Protein AF-A0A376TE90-F1 (afdb_monomer)

Mean predicted aligned error: 4.36 Å

pLDDT: mean 91.31, std 10.73, range [47.34, 98.62]

Organism: Escherichia coli (NCBI:txid562)

Radius of gyration: 13.09 Å; Cα contacts (8 Å, |Δi|>4): 39; chains: 1; bounding box: 33×31×31 Å

Structure (mmCIF, N/CA/C/O backbone):
data_AF-A0A376TE90-F1
#
_entry.id   AF-A0A376TE90-F1
#
loop_
_atom_site.group_PDB
_atom_site.id
_atom_site.type_symbol
_atom_site.label_atom_id
_atom_site.label_alt_id
_atom_site.label_comp_id
_atom_site.label_asym_id
_atom_site.label_entity_id
_atom_site.label_seq_id
_atom_site.pdbx_PDB_ins_code
_atom_site.Cartn_x
_atom_site.Cartn_y
_atom_site.Cartn_z
_atom_site.occupancy
_atom_site.B_iso_or_equiv
_atom_site.auth_seq_id
_atom_site.auth_comp_id
_atom_site.auth_asym_id
_atom_site.auth_atom_id
_atom_site.pdbx_PDB_model_num
ATOM 1 N N . MET A 1 1 ? 5.077 22.603 -10.002 1.00 47.34 1 MET A N 1
ATOM 2 C CA . MET A 1 1 ? 4.186 21.550 -9.474 1.00 47.34 1 MET A CA 1
ATOM 3 C C . MET A 1 1 ? 5.014 20.283 -9.482 1.00 47.34 1 MET A C 1
ATOM 5 O O . MET A 1 1 ? 5.711 20.082 -10.464 1.00 47.34 1 MET A O 1
ATOM 9 N N . SER A 1 2 ? 5.082 19.529 -8.387 1.00 59.41 2 SER A N 1
ATOM 10 C CA . SER A 1 2 ? 5.813 18.257 -8.417 1.00 59.41 2 SER A CA 1
ATOM 11 C C . SER A 1 2 ? 5.029 17.291 -9.299 1.00 59.41 2 SER A C 1
ATOM 13 O O . SER A 1 2 ? 3.863 17.028 -9.008 1.00 59.41 2 SER A O 1
ATOM 15 N N . ASP A 1 3 ? 5.641 16.813 -10.379 1.00 80.00 3 ASP A N 1
ATOM 16 C CA . ASP A 1 3 ? 5.030 15.817 -11.255 1.00 80.00 3 ASP A CA 1
ATOM 17 C C . ASP A 1 3 ? 5.039 14.468 -10.529 1.00 80.00 3 ASP A C 1
ATOM 19 O O . ASP A 1 3 ? 6.068 13.801 -10.420 1.00 80.00 3 ASP A O 1
ATOM 23 N N . TYR A 1 4 ? 3.892 14.087 -9.966 1.00 85.69 4 TYR A N 1
ATOM 24 C CA . TYR A 1 4 ? 3.691 12.747 -9.426 1.00 85.69 4 TYR A CA 1
ATOM 25 C C . TYR A 1 4 ? 3.351 11.793 -10.571 1.00 85.69 4 TYR A C 1
ATOM 27 O O . TYR A 1 4 ? 2.426 12.042 -11.344 1.00 85.69 4 TYR A O 1
ATOM 35 N N . GLN A 1 5 ? 4.080 10.682 -10.666 1.00 90.69 5 GLN A N 1
ATOM 36 C CA . GLN A 1 5 ? 3.728 9.588 -11.564 1.00 90.69 5 GLN A CA 1
ATOM 37 C C . GLN A 1 5 ? 2.763 8.633 -10.854 1.00 90.69 5 GLN A C 1
ATOM 39 O O . GLN A 1 5 ? 3.099 8.074 -9.810 1.00 90.69 5 GLN A O 1
ATOM 44 N N . MET A 1 6 ? 1.582 8.432 -11.439 1.00 92.06 6 MET A N 1
ATOM 45 C CA . MET A 1 6 ? 0.593 7.471 -10.950 1.00 92.06 6 MET A CA 1
ATOM 46 C C . MET A 1 6 ? 0.812 6.095 -11.581 1.00 92.06 6 MET A C 1
ATOM 48 O O . MET A 1 6 ? 1.172 5.990 -12.755 1.00 92.06 6 MET A O 1
ATOM 52 N N . PHE A 1 7 ? 0.570 5.046 -10.797 1.00 93.31 7 PHE A N 1
ATOM 53 C CA . PHE A 1 7 ? 0.642 3.655 -11.234 1.00 93.31 7 PHE A CA 1
ATOM 54 C C . PHE A 1 7 ? -0.658 2.943 -10.876 1.00 93.31 7 PHE A C 1
ATOM 56 O O . PHE A 1 7 ? -1.077 2.970 -9.720 1.00 93.31 7 PHE A O 1
ATOM 63 N N . GLU A 1 8 ? -1.255 2.269 -11.856 1.00 94.75 8 GLU A N 1
ATOM 64 C CA . GLU A 1 8 ? -2.392 1.382 -11.622 1.00 94.75 8 GLU A CA 1
ATOM 65 C C . GLU A 1 8 ? -1.915 0.106 -10.927 1.00 94.75 8 GLU A C 1
ATOM 67 O O . GLU A 1 8 ? -1.086 -0.650 -11.453 1.00 94.75 8 GLU A O 1
ATOM 72 N N . VAL A 1 9 ? -2.458 -0.144 -9.740 1.00 95.62 9 VAL A N 1
ATO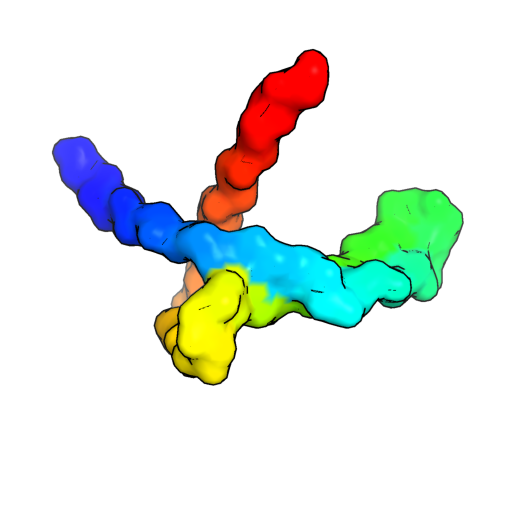M 73 C CA . VAL A 1 9 ? -2.084 -1.271 -8.885 1.00 95.62 9 VAL A CA 1
ATOM 74 C C . VAL A 1 9 ? -3.306 -2.079 -8.484 1.00 95.62 9 VAL A C 1
ATOM 76 O O . VAL A 1 9 ? -4.416 -1.563 -8.387 1.00 95.62 9 VAL A O 1
ATOM 79 N N . GLN A 1 10 ? -3.079 -3.353 -8.191 1.00 95.81 10 GLN A N 1
ATOM 80 C CA . GLN A 1 10 ? -4.063 -4.223 -7.559 1.00 95.81 10 GLN A CA 1
ATOM 81 C C . GLN A 1 10 ? -3.553 -4.697 -6.197 1.00 95.81 10 GLN A C 1
ATOM 83 O O . GLN A 1 10 ? -2.350 -4.898 -5.997 1.00 95.81 10 GLN A O 1
ATOM 88 N N . VAL A 1 11 ? -4.480 -4.916 -5.266 1.00 96.38 11 VAL A N 1
ATOM 89 C CA . VAL A 1 11 ? -4.193 -5.557 -3.981 1.00 96.38 11 VAL A CA 1
ATOM 90 C C . VAL A 1 11 ? -4.128 -7.066 -4.206 1.00 96.38 11 VAL A C 1
ATOM 92 O O . VAL A 1 11 ? -5.157 -7.708 -4.403 1.00 96.38 11 VAL A O 1
ATOM 95 N N . SER A 1 12 ? -2.925 -7.639 -4.184 1.00 97.06 12 SER A N 1
ATOM 96 C CA . SER A 1 12 ? -2.733 -9.087 -4.344 1.00 97.06 12 SER A CA 1
ATOM 97 C C . SER A 1 12 ? -2.923 -9.860 -3.040 1.00 97.06 12 SER A C 1
ATOM 99 O O . SER A 1 12 ? -3.249 -11.045 -3.066 1.00 97.06 12 SER A O 1
ATOM 101 N N . GLN A 1 13 ? -2.727 -9.200 -1.897 1.00 98.25 13 GLN A N 1
ATOM 102 C CA . GLN A 1 13 ? -2.860 -9.811 -0.580 1.00 98.25 13 GLN A CA 1
ATOM 103 C C . GLN A 1 13 ? -3.313 -8.786 0.459 1.00 98.25 13 GLN A C 1
ATOM 105 O O . GLN A 1 13 ? -2.895 -7.626 0.437 1.00 98.25 13 GLN A O 1
ATOM 110 N N . VAL A 1 14 ? -4.141 -9.250 1.396 1.00 98.12 14 VAL A N 1
ATOM 111 C CA . VAL A 1 14 ? -4.557 -8.507 2.587 1.00 98.12 14 VAL A CA 1
ATOM 112 C C . VAL A 1 14 ? -4.210 -9.339 3.816 1.00 98.12 14 VAL A C 1
ATOM 114 O O . VAL A 1 14 ? -4.750 -10.427 4.001 1.00 98.12 14 VAL A O 1
ATOM 117 N N . GLU A 1 15 ? -3.323 -8.827 4.661 1.00 98.62 15 GLU A N 1
ATOM 118 C CA . GLU A 1 15 ? -2.898 -9.473 5.905 1.00 98.62 15 GLU A CA 1
ATOM 119 C C . GLU A 1 15 ? -3.399 -8.659 7.110 1.00 98.62 15 GLU A C 1
ATOM 121 O O . GLU A 1 15 ? -2.948 -7.526 7.313 1.00 98.62 15 GLU A O 1
ATOM 126 N N . PRO A 1 16 ? -4.320 -9.186 7.934 1.00 98.25 16 PRO A N 1
ATOM 127 C CA . PRO A 1 16 ? -4.653 -8.561 9.209 1.00 98.25 16 PRO A CA 1
ATOM 128 C C . PRO A 1 16 ? -3.503 -8.779 10.201 1.00 98.25 16 PRO A C 1
ATOM 130 O O . PRO A 1 16 ? -3.134 -9.916 10.485 1.00 98.25 16 PRO A O 1
ATOM 133 N N . LEU A 1 17 ? -2.930 -7.693 10.724 1.00 98.44 17 LEU A N 1
ATOM 134 C CA . LEU A 1 17 ? -1.857 -7.758 11.726 1.00 98.44 17 LEU A CA 1
ATOM 135 C C . LEU A 1 17 ? -2.408 -7.618 13.148 1.00 98.44 17 LEU A C 1
ATOM 137 O O . LEU A 1 17 ? -1.923 -8.265 14.072 1.00 98.44 17 LEU A O 1
ATOM 141 N N . THR A 1 18 ? -3.429 -6.779 13.315 1.00 98.25 18 THR A N 1
ATOM 142 C CA . THR A 1 18 ? -4.215 -6.623 14.544 1.00 98.25 18 THR A CA 1
ATOM 143 C C . THR A 1 18 ? -5.672 -6.348 14.167 1.00 98.25 18 THR A C 1
ATOM 145 O O . THR A 1 18 ? -6.005 -6.254 12.984 1.00 98.25 18 THR A O 1
ATOM 148 N N . GLU A 1 19 ? -6.548 -6.161 15.154 1.00 97.81 19 GLU A N 1
ATOM 149 C CA . GLU A 1 19 ? -7.946 -5.778 14.908 1.00 97.81 19 GLU A CA 1
ATOM 150 C C . GLU A 1 19 ? -8.086 -4.458 14.127 1.00 97.81 19 GLU A C 1
ATOM 152 O O . GLU A 1 19 ? -9.042 -4.287 13.373 1.00 97.81 19 GLU A O 1
ATOM 157 N N . G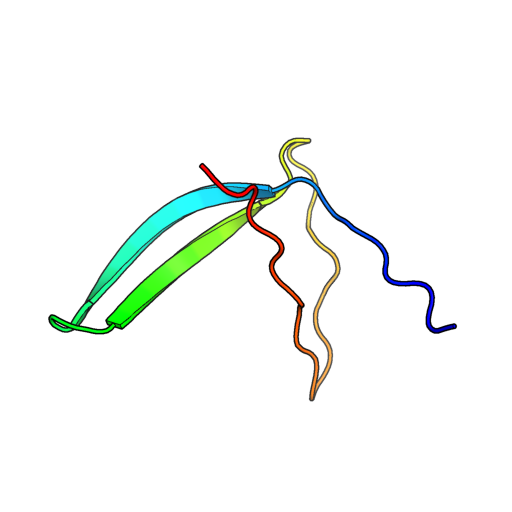LN A 1 20 ? -7.126 -3.535 14.271 1.00 98.19 20 GLN A N 1
ATOM 158 C CA . GLN A 1 20 ? -7.183 -2.193 13.674 1.00 98.19 20 GLN A CA 1
ATOM 159 C C . GLN A 1 20 ? -6.121 -1.948 12.592 1.00 98.19 20 GLN A C 1
ATOM 161 O O . GLN A 1 20 ? -6.134 -0.899 11.953 1.00 98.19 20 GLN A O 1
ATOM 166 N N . VAL A 1 21 ? -5.201 -2.892 12.360 1.00 98.00 21 VAL A N 1
ATOM 167 C CA . VAL A 1 21 ? -4.089 -2.725 11.411 1.00 98.00 21 VAL A CA 1
ATOM 168 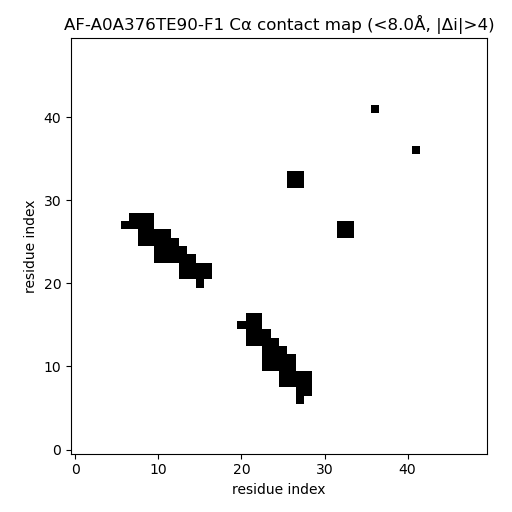C C . VAL A 1 21 ? -4.090 -3.843 10.380 1.00 98.00 21 VAL A C 1
ATOM 170 O O . VAL A 1 21 ? -4.054 -5.028 10.718 1.00 98.00 21 VAL A O 1
ATOM 173 N N . LYS A 1 22 ? -4.058 -3.454 9.103 1.00 98.25 22 LYS A N 1
ATOM 174 C CA . LYS A 1 22 ? -3.918 -4.359 7.959 1.00 98.25 22 LYS A CA 1
ATOM 175 C C . LYS A 1 22 ? -2.703 -3.969 7.129 1.00 98.25 22 LYS A C 1
ATOM 177 O O . LYS A 1 22 ? -2.430 -2.785 6.937 1.00 98.25 22 LYS A O 1
ATOM 182 N N . ARG A 1 23 ? -2.001 -4.973 6.614 1.00 98.31 23 ARG A N 1
ATOM 183 C CA . ARG A 1 23 ? -0.986 -4.830 5.574 1.00 98.31 23 ARG A CA 1
ATOM 184 C C . ARG A 1 23 ? -1.600 -5.224 4.235 1.00 98.31 23 ARG A C 1
ATOM 186 O O . ARG A 1 23 ? -2.286 -6.238 4.138 1.00 98.31 23 ARG A O 1
ATOM 193 N N . PHE A 1 24 ? -1.328 -4.421 3.216 1.00 97.56 24 PHE A N 1
ATOM 194 C CA . PHE A 1 24 ? -1.736 -4.674 1.841 1.00 97.56 24 PHE A CA 1
ATOM 195 C C . PHE A 1 24 ? -0.494 -4.875 0.983 1.00 97.56 24 PHE A C 1
ATOM 197 O O . PHE A 1 24 ? 0.445 -4.081 1.071 1.00 97.56 24 PHE A O 1
ATOM 204 N N . THR A 1 25 ? -0.509 -5.900 0.138 1.00 96.62 25 THR A N 1
ATOM 205 C CA . THR A 1 25 ? 0.518 -6.090 -0.888 1.00 96.62 25 THR A CA 1
ATOM 206 C C . THR A 1 25 ? -0.016 -5.556 -2.207 1.00 96.62 25 THR A C 1
ATOM 208 O O . THR A 1 25 ? -1.033 -6.036 -2.708 1.00 96.62 25 THR A O 1
ATOM 211 N N . LEU A 1 26 ? 0.659 -4.543 -2.750 1.00 95.50 26 LEU A N 1
ATOM 212 C CA . LEU A 1 26 ? 0.334 -3.932 -4.036 1.00 95.50 26 LEU A CA 1
ATOM 213 C C . LEU A 1 26 ? 1.238 -4.508 -5.122 1.00 95.50 26 LEU A C 1
ATOM 215 O O . LEU A 1 26 ? 2.453 -4.601 -4.936 1.00 95.50 26 LEU A O 1
ATOM 219 N N . VAL A 1 27 ? 0.651 -4.857 -6.262 1.00 96.19 27 VAL A N 1
ATOM 220 C CA . VAL A 1 27 ? 1.385 -5.256 -7.470 1.00 96.19 27 VAL A CA 1
ATOM 221 C C . VAL A 1 27 ? 0.876 -4.453 -8.660 1.00 96.19 27 VAL A C 1
ATOM 223 O O . VAL A 1 27 ? -0.295 -4.068 -8.690 1.00 96.19 27 VAL A O 1
ATOM 226 N N . ALA A 1 28 ? 1.747 -4.190 -9.635 1.00 95.94 28 ALA A N 1
ATOM 227 C CA . ALA A 1 28 ? 1.335 -3.516 -10.859 1.00 95.94 28 ALA A CA 1
ATOM 228 C C . ALA A 1 28 ? 0.316 -4.377 -11.621 1.00 95.94 28 ALA A C 1
ATOM 230 O O . ALA A 1 28 ? 0.442 -5.604 -11.687 1.00 95.94 28 ALA A O 1
ATOM 231 N N . THR A 1 29 ? -0.687 -3.730 -12.207 1.00 95.94 29 THR A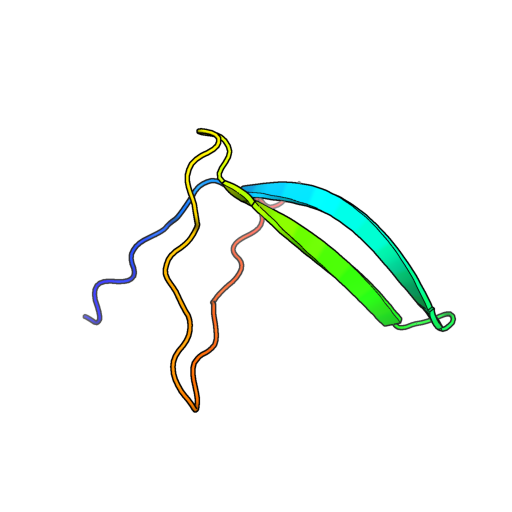 N 1
ATOM 232 C CA . THR A 1 29 ? -1.723 -4.408 -13.009 1.00 95.94 29 THR A CA 1
ATOM 233 C C . THR A 1 29 ? -1.174 -5.013 -14.304 1.00 95.94 29 THR A C 1
ATOM 235 O O . THR A 1 29 ? -1.728 -5.982 -14.815 1.00 95.94 29 THR A O 1
ATOM 238 N N . ASP A 1 30 ? -0.053 -4.492 -14.808 1.00 93.62 30 ASP A N 1
ATOM 239 C CA . ASP A 1 30 ? 0.623 -4.967 -16.019 1.00 9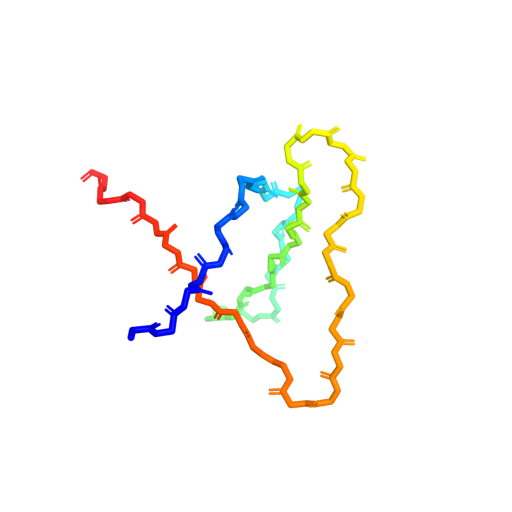3.62 30 ASP A CA 1
ATOM 240 C C . ASP A 1 30 ? 1.627 -6.111 -15.766 1.00 93.62 30 ASP A C 1
ATOM 242 O O . ASP A 1 30 ? 2.302 -6.564 -16.692 1.00 93.62 30 ASP A O 1
ATOM 246 N N . GLY A 1 31 ? 1.742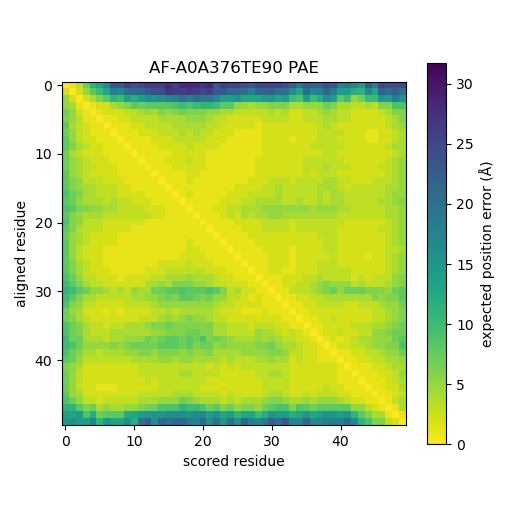 -6.577 -14.516 1.00 88.62 31 GLY A N 1
ATOM 247 C CA . GLY A 1 31 ? 2.648 -7.653 -14.112 1.00 88.62 31 GLY A CA 1
ATOM 248 C C . GLY A 1 31 ? 4.128 -7.264 -14.049 1.00 88.62 31 GLY A C 1
ATOM 249 O O . GLY A 1 31 ? 4.962 -8.127 -13.762 1.00 88.62 31 GLY A O 1
ATOM 250 N N . LYS A 1 32 ? 4.487 -5.997 -14.296 1.00 92.06 32 LYS A N 1
ATOM 251 C CA . LYS A 1 32 ? 5.871 -5.521 -14.170 1.00 92.06 32 LYS A CA 1
ATOM 252 C C . LYS A 1 32 ? 6.203 -5.125 -12.724 1.00 92.06 32 LYS A C 1
ATOM 254 O O . LYS A 1 32 ? 5.308 -4.881 -11.915 1.00 92.06 32 LYS A O 1
ATOM 259 N N . PRO A 1 33 ? 7.496 -5.037 -12.366 1.00 92.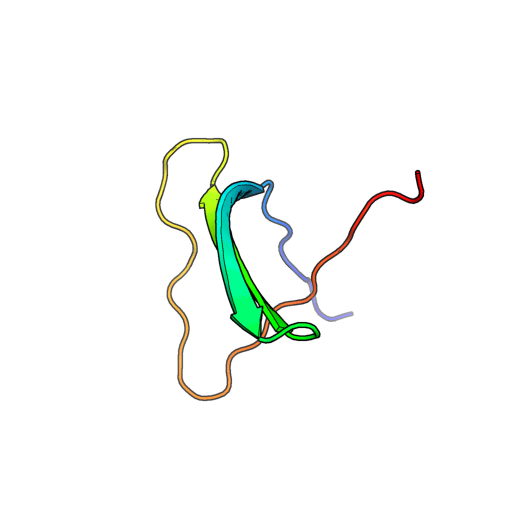69 33 PRO A N 1
ATOM 260 C CA . PRO A 1 33 ? 7.895 -4.497 -11.072 1.00 92.69 33 PRO A CA 1
ATOM 261 C C . PRO A 1 33 ? 7.488 -3.024 -10.919 1.00 92.69 33 PRO A C 1
ATOM 263 O O . PRO A 1 33 ? 7.669 -2.228 -11.841 1.00 92.69 33 PRO A O 1
ATOM 266 N N . LEU A 1 34 ? 7.005 -2.654 -9.730 1.00 94.00 34 LEU A N 1
ATOM 267 C CA . LEU A 1 34 ? 6.883 -1.249 -9.330 1.00 94.00 34 LEU A CA 1
ATOM 268 C C . LEU A 1 34 ? 8.280 -0.633 -9.112 1.00 94.00 34 LEU A C 1
ATOM 270 O O . LEU A 1 34 ? 9.232 -1.373 -8.837 1.00 94.00 34 LEU A O 1
ATOM 274 N N . PRO A 1 35 ? 8.430 0.703 -9.213 1.00 92.75 35 PRO A N 1
ATOM 275 C CA . PRO A 1 35 ? 9.703 1.362 -8.939 1.00 92.75 35 PRO A CA 1
ATOM 276 C C . PRO A 1 35 ? 10.248 1.010 -7.551 1.00 92.75 35 PRO A C 1
ATOM 278 O O . PRO A 1 35 ? 9.507 0.948 -6.571 1.00 92.75 35 PRO A O 1
ATOM 281 N N . ALA A 1 36 ? 11.560 0.798 -7.465 1.00 92.19 36 ALA A N 1
ATOM 282 C CA . ALA A 1 36 ? 12.214 0.521 -6.194 1.00 92.19 36 ALA A CA 1
ATOM 283 C C . ALA A 1 36 ? 12.190 1.757 -5.281 1.00 92.19 36 ALA A C 1
ATOM 285 O O . ALA A 1 36 ? 12.433 2.879 -5.727 1.00 92.19 36 ALA A O 1
ATOM 286 N N . PHE A 1 37 ? 11.958 1.538 -3.986 1.00 91.00 37 PHE A N 1
ATOM 287 C CA . PHE A 1 37 ? 12.092 2.588 -2.982 1.00 9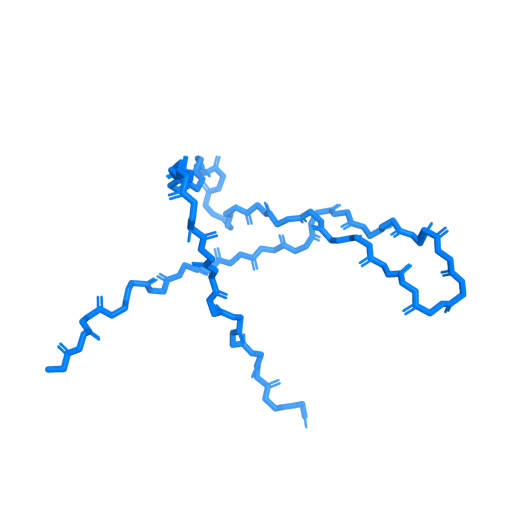1.00 37 PHE A CA 1
ATOM 288 C C . PHE A 1 37 ? 13.553 2.844 -2.612 1.00 91.00 37 PHE A C 1
ATOM 290 O O . PHE A 1 37 ? 14.375 1.929 -2.548 1.00 91.00 37 PHE A O 1
ATOM 297 N N . THR A 1 38 ? 13.852 4.101 -2.291 1.00 92.31 38 THR A N 1
ATOM 298 C CA . THR A 1 38 ? 15.085 4.529 -1.616 1.00 92.31 38 THR A CA 1
ATOM 299 C C . THR A 1 38 ? 14.773 4.986 -0.185 1.00 92.31 38 THR A C 1
ATOM 301 O O . THR A 1 38 ? 13.607 5.140 0.192 1.00 92.31 38 THR A O 1
ATOM 304 N N . GLY A 1 39 ? 15.797 5.192 0.649 1.00 94.31 39 GLY A N 1
ATOM 305 C CA . GLY A 1 39 ? 15.601 5.634 2.036 1.00 94.31 39 GLY A CA 1
ATOM 306 C C . GLY A 1 39 ? 14.787 6.932 2.126 1.00 94.31 39 GLY A C 1
ATOM 307 O O . GLY A 1 39 ? 15.109 7.908 1.459 1.00 94.31 39 GLY A O 1
ATOM 308 N N . GLY A 1 40 ? 13.728 6.936 2.944 1.00 93.62 40 GLY A N 1
ATOM 309 C CA . GLY A 1 40 ? 12.810 8.077 3.090 1.00 93.62 40 GLY A CA 1
ATOM 310 C C . GLY A 1 40 ? 11.674 8.144 2.058 1.00 93.62 40 GLY A C 1
ATOM 311 O O . GLY A 1 40 ? 10.872 9.078 2.100 1.00 93.62 40 GLY A O 1
ATOM 312 N N . SER A 1 41 ? 11.573 7.165 1.153 1.00 92.25 41 SER A N 1
ATOM 313 C CA . SER A 1 41 ? 10.470 7.097 0.189 1.00 92.25 41 SER A CA 1
ATOM 314 C C . SER A 1 41 ? 9.124 6.871 0.874 1.00 92.25 41 SER A C 1
ATOM 316 O O . SER A 1 41 ? 9.011 6.126 1.846 1.00 92.25 41 SER A O 1
ATOM 318 N N . HIS A 1 42 ? 8.091 7.478 0.311 1.00 93.06 42 HIS A N 1
ATOM 319 C CA . HIS A 1 42 ? 6.693 7.218 0.621 1.00 93.06 42 HIS A CA 1
ATOM 320 C C . HIS A 1 42 ? 5.879 7.381 -0.662 1.00 93.06 42 HIS A C 1
ATOM 322 O O . HIS A 1 42 ? 6.359 7.947 -1.645 1.00 93.06 42 HIS A O 1
ATOM 328 N N . ILE A 1 43 ? 4.653 6.871 -0.651 1.00 93.12 43 ILE A N 1
ATOM 329 C CA . ILE A 1 43 ? 3.720 6.989 -1.770 1.00 93.12 43 ILE A CA 1
ATOM 330 C C . ILE A 1 43 ? 2.448 7.683 -1.316 1.00 93.12 43 ILE A C 1
ATOM 332 O O . ILE A 1 43 ? 2.096 7.662 -0.137 1.00 93.12 43 ILE A O 1
ATOM 336 N N . ILE A 1 44 ? 1.754 8.264 -2.283 1.00 93.75 44 ILE A N 1
ATOM 337 C CA . ILE A 1 44 ? 0.386 8.735 -2.125 1.00 93.75 44 ILE A CA 1
ATOM 338 C C . ILE A 1 44 ? -0.509 7.651 -2.716 1.00 93.75 44 ILE A C 1
ATOM 340 O O . ILE A 1 44 ? -0.272 7.192 -3.832 1.00 93.75 44 ILE A O 1
ATOM 344 N N . VAL A 1 45 ? -1.521 7.236 -1.961 1.00 93.94 45 VAL A N 1
ATOM 345 C CA . VAL A 1 45 ? -2.554 6.326 -2.455 1.00 93.94 45 VAL A CA 1
ATOM 346 C C . VAL A 1 45 ? -3.785 7.159 -2.763 1.00 93.94 45 VAL A C 1
ATOM 348 O O . VAL A 1 45 ? -4.319 7.826 -1.878 1.00 93.94 45 VAL A O 1
ATOM 351 N N . GLN A 1 46 ? -4.223 7.121 -4.017 1.00 92.56 46 GLN A N 1
ATOM 352 C CA . GLN A 1 46 ? -5.498 7.684 -4.431 1.00 92.56 46 GLN A CA 1
ATOM 353 C C . GLN A 1 46 ? -6.497 6.543 -4.586 1.00 92.56 46 GLN A C 1
ATOM 355 O O . GLN A 1 46 ? -6.242 5.583 -5.309 1.00 92.56 46 GLN A O 1
ATOM 360 N N . MET A 1 47 ? -7.625 6.660 -3.900 1.00 90.06 47 MET A N 1
ATOM 361 C CA . MET A 1 47 ? -8.764 5.763 -4.045 1.00 90.06 47 MET A CA 1
ATOM 362 C C . MET A 1 47 ? -9.872 6.551 -4.739 1.00 90.06 47 MET A C 1
ATOM 364 O O . MET A 1 47 ? -10.031 7.741 -4.468 1.00 90.06 47 MET A O 1
ATOM 368 N N . SER A 1 48 ? -10.619 5.918 -5.640 1.00 83.75 48 SER A N 1
ATOM 369 C CA . SER A 1 48 ? -11.870 6.510 -6.113 1.00 83.75 48 SER A CA 1
ATOM 370 C C . SER A 1 48 ? -12.838 6.612 -4.939 1.00 83.75 48 SER A C 1
ATOM 372 O O . SER A 1 48 ? -12.956 5.663 -4.160 1.00 83.75 48 SER A O 1
ATOM 374 N N . ASP A 1 49 ?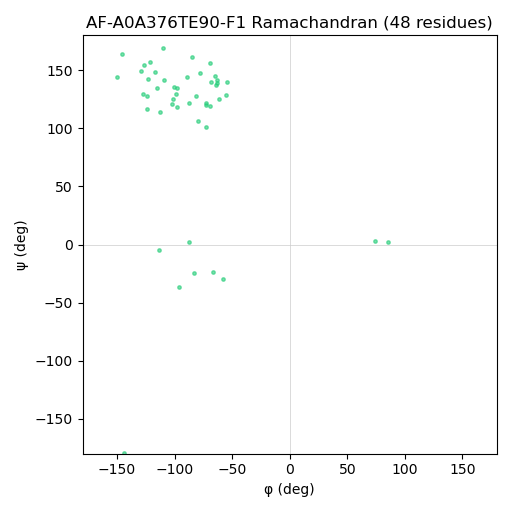 -13.532 7.742 -4.830 1.00 77.50 49 ASP A N 1
ATOM 375 C CA . ASP A 1 49 ? -14.713 7.813 -3.977 1.00 77.50 49 ASP A CA 1
ATOM 376 C C . ASP A 1 49 ? -15.738 6.810 -4.526 1.00 77.50 49 ASP A C 1
ATOM 378 O O . ASP A 1 49 ? -16.018 6.795 -5.729 1.00 77.50 49 ASP A O 1
ATOM 382 N N . GLY A 1 50 ? -16.187 5.907 -3.652 1.00 52.00 50 GLY A N 1
ATOM 383 C CA . GLY A 1 50 ? -17.156 4.856 -3.970 1.00 52.00 50 GLY A CA 1
ATOM 384 C C . GLY A 1 50 ? -18.580 5.372 -4.069 1.00 52.00 50 GLY A C 1
ATOM 385 O O . GLY A 1 50 ? -18.922 6.309 -3.313 1.00 52.00 50 GLY A O 1
#

Secondary structure (DSSP, 8-state):
---PPP--EEEEEEEE-SSS-EEEEEEETTSSPPPPP-TT---PPP----

Sequence (50 aa):
MSDYQMFEVQVSQVEPLTEQVKRFTLVATDGKPLPAFTGGSHIIVQMSDG

Foldseek 3Di:
DPDDDDFDWDFPDWADPDPPDIDTDIDGPVRDDDDDDDPPDDDDDDDDDD

Solvent-accessible surface area (backbone atoms only — not comparable to full-atom values): 3742 Å² total; per-residue (Å²): 129,87,87,77,85,86,76,71,63,41,78,80,43,79,46,77,78,50,101,89,42,72,49,73,42,75,42,39,71,85,74,51,85,70,85,82,82,58,94,91,65,82,84,86,83,86,76,81,86,129

InterPro domains:
  IPR017938 Riboflavin synthase-like beta-barrel [SSF63380] (3-49)